Protein AF-A0A940J6Q9-F1 (afdb_monomer)

Secondary structure (DSSP, 8-state):
---PPP-S-TTSPPPPHHHHHTT-EEEEE-SS-EEEEE---GGGB-TTSSB-HHHHHHHHHHHHHHHHHTTSPTT-B--EEEEEEEE-S---SSSPEEEEEEEEEE-SSEEEEEEEEEETTEEEEEEEEEEE-B---

pLDDT: mean 91.15, std 16.82, range [28.03, 98.94]

Nearest PDB structures (foldseek):
  2qwz-assembly1_B  TM=8.690E-01  e=8.907E-08  Ruegeria sp. TM1040
  3gek-assembly3_C  TM=9.090E-01  e=3.462E-07  Lactococcus lactis subsp. lactis Il1403
  3gek-assembly2_A  TM=9.202E-01  e=9.584E-07  Lactococcus lactis subsp. lactis Il1403
  3hm0-assembly1_D  TM=8.262E-01  e=2.549E-05  Bartonella henselae
  5dio-assembly1_A-2  TM=7.703E-01  e=4.750E-05  Legionella pneumophila

Foldseek 3Di:
DDDDDDPPPPPHDDDDPVCVVQQKDFPDFAQFKTKIKHQHDQVQCDPVQFGDPVSVVVRFLVRQLRQVVNPAPPQKHWAWPDKDKDFDATHHHGFMKMKMKHWPDDDPFKTKMKMFIDGPNHTGMIMITITTTGHDD

Solvent-accessible surface area (backbone atoms only — not comparable to full-atom values): 7513 Å² total; per-residue (Å²): 137,78,81,73,77,72,78,87,45,89,87,50,77,73,65,52,74,68,40,48,75,70,51,44,40,69,76,45,78,39,69,73,38,10,34,31,32,32,67,41,49,76,88,48,35,39,99,83,70,32,48,23,68,68,56,57,47,50,50,48,49,54,18,32,43,47,6,38,52,52,63,51,63,91,74,43,48,49,55,76,74,46,76,51,77,47,81,72,42,92,47,56,55,61,63,50,36,44,28,44,9,28,42,78,46,73,56,89,51,44,29,35,25,36,32,40,32,27,44,92,89,38,70,24,33,37,35,45,36,33,20,37,44,43,75,82,120

Mean predicted aligned error: 5.19 Å

Radius of gyration: 15.31 Å; Cα contacts (8 Å, |Δi|>4): 310; chains: 1; bounding box: 36×40×38 Å

Sequence (137 aa):
MTHLPRDPHADGPTPGPFSALLGFRYVSVSETEAVVEVDPGPEHCNGGGILHGGFLASLLDTATGWAVHARVPAGAAAPHVQLSVQYVRAAVPGPTLVCRARCVGVGRRIGSTEAEVTQNGTVVARAIGSHAVLSGL

Structure (mmCIF, N/CA/C/O backbone):
data_AF-A0A940J6Q9-F1
#
_entry.id   AF-A0A940J6Q9-F1
#
loop_
_atom_site.group_PDB
_atom_site.id
_atom_site.type_symbol
_atom_site.label_atom_id
_atom_site.label_alt_id
_atom_site.label_comp_id
_atom_site.label_asym_id
_atom_site.label_entity_id
_atom_site.label_seq_id
_atom_site.pdbx_PDB_ins_code
_atom_site.Cartn_x
_atom_site.Cartn_y
_atom_site.Cartn_z
_atom_site.occupancy
_atom_site.B_iso_or_equiv
_atom_site.auth_seq_id
_atom_site.auth_comp_id
_atom_site.auth_asym_id
_atom_site.auth_atom_id
_atom_site.pdbx_PDB_model_num
ATOM 1 N N . MET A 1 1 ? -11.006 27.110 22.416 1.00 33.25 1 MET A N 1
ATOM 2 C CA . MET A 1 1 ? -11.783 26.589 21.273 1.00 33.25 1 MET A CA 1
ATOM 3 C C . MET A 1 1 ? -10.875 26.650 20.059 1.00 33.25 1 MET A C 1
ATOM 5 O O . MET A 1 1 ? -10.843 27.662 19.375 1.00 33.25 1 MET A O 1
ATOM 9 N N . THR A 1 2 ? -10.040 25.632 19.877 1.00 28.45 2 THR A N 1
ATOM 10 C CA . THR A 1 2 ? -9.090 25.581 18.761 1.00 28.45 2 THR A CA 1
ATOM 11 C C . THR A 1 2 ? -9.761 24.781 17.658 1.00 28.45 2 THR A C 1
ATOM 13 O O . THR A 1 2 ? -10.072 23.610 17.857 1.00 28.45 2 THR A O 1
ATOM 16 N N . HIS A 1 3 ? -10.070 25.436 16.542 1.00 28.03 3 HIS A N 1
ATOM 17 C CA . HIS A 1 3 ? -10.544 24.772 15.334 1.00 28.03 3 HIS A CA 1
ATOM 18 C C . HIS A 1 3 ? -9.511 23.714 14.922 1.00 28.03 3 HIS A C 1
ATOM 20 O O . HIS A 1 3 ? -8.399 24.076 14.540 1.00 28.03 3 HIS A O 1
ATOM 26 N N . LEU A 1 4 ? -9.864 22.424 14.981 1.00 38.34 4 LEU A N 1
ATOM 27 C CA . LEU A 1 4 ? -9.184 21.449 14.130 1.00 38.34 4 LEU A CA 1
ATOM 28 C C . LEU A 1 4 ? -9.425 21.876 12.672 1.00 38.34 4 LEU A C 1
ATOM 30 O O . LEU A 1 4 ? -10.545 22.299 12.350 1.00 38.34 4 LEU A O 1
ATOM 34 N N . PRO A 1 5 ? -8.406 21.821 11.799 1.00 33.22 5 PRO A N 1
ATOM 35 C CA . PRO A 1 5 ? -8.607 22.123 10.394 1.00 33.22 5 PRO A CA 1
ATOM 36 C C . PRO A 1 5 ? -9.684 21.189 9.834 1.00 33.22 5 PRO A C 1
ATOM 38 O O . PRO A 1 5 ? -9.679 19.987 10.101 1.00 33.22 5 PRO A O 1
ATOM 41 N N . ARG A 1 6 ? -10.631 21.769 9.083 1.00 42.97 6 ARG A N 1
ATOM 42 C CA . ARG A 1 6 ? -11.512 21.010 8.188 1.00 42.97 6 ARG A CA 1
ATOM 43 C C . ARG A 1 6 ? -10.635 20.062 7.378 1.00 42.97 6 ARG A C 1
ATOM 45 O O . ARG A 1 6 ? -9.582 20.487 6.907 1.00 42.97 6 ARG A O 1
ATOM 52 N N . ASP A 1 7 ? -11.093 18.825 7.231 1.00 43.56 7 ASP A N 1
ATOM 53 C CA . ASP A 1 7 ? -10.518 17.852 6.311 1.00 43.56 7 ASP A CA 1
ATOM 54 C C . ASP A 1 7 ? -10.182 18.556 4.973 1.00 43.56 7 ASP A C 1
ATOM 56 O O . ASP A 1 7 ? -11.093 19.107 4.344 1.00 43.56 7 ASP A O 1
ATOM 60 N N . PRO A 1 8 ? -8.898 18.669 4.577 1.00 43.81 8 PRO A N 1
ATOM 61 C CA . PRO A 1 8 ? -8.482 19.466 3.420 1.00 43.81 8 PRO A CA 1
ATOM 62 C C . PRO A 1 8 ? -8.924 18.864 2.072 1.00 43.81 8 PRO A C 1
ATOM 64 O O . PRO A 1 8 ? -8.620 19.423 1.020 1.00 43.81 8 PRO A O 1
ATOM 67 N N . HIS A 1 9 ? -9.642 17.741 2.085 1.00 49.94 9 HIS A N 1
ATOM 68 C CA . HIS A 1 9 ? -9.942 16.906 0.927 1.00 49.94 9 HIS A CA 1
ATOM 69 C C . HIS A 1 9 ? -11.358 17.109 0.360 1.00 49.94 9 HIS A C 1
ATOM 71 O O . HIS A 1 9 ? -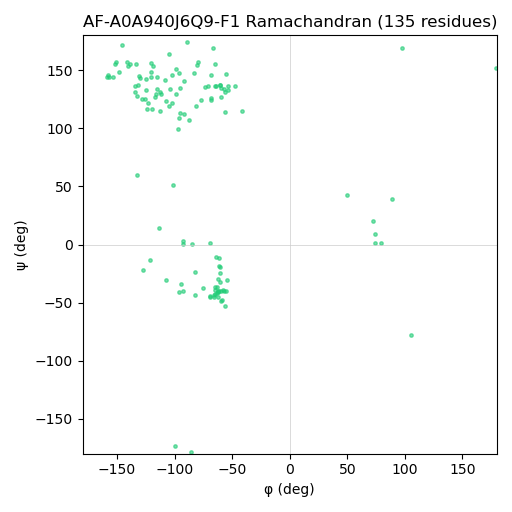12.081 16.146 0.114 1.00 49.94 9 HIS A O 1
ATOM 77 N N . ALA A 1 10 ? -11.757 18.356 0.088 1.00 40.88 10 ALA A N 1
ATOM 78 C CA . ALA A 1 10 ? -12.998 18.636 -0.653 1.00 40.88 10 ALA A CA 1
ATOM 79 C C . ALA A 1 10 ? -12.995 18.053 -2.092 1.00 40.88 10 ALA A C 1
ATOM 81 O O . ALA A 1 10 ? -14.065 17.841 -2.655 1.00 40.88 10 ALA A O 1
ATOM 82 N N . ASP A 1 11 ? -11.807 17.726 -2.627 1.00 49.78 11 ASP A N 1
ATOM 83 C CA . ASP A 1 11 ? -11.563 17.175 -3.973 1.00 49.78 11 ASP A CA 1
ATOM 84 C C . ASP A 1 11 ? -11.018 15.723 -3.963 1.00 49.78 11 ASP A C 1
ATOM 86 O O . ASP A 1 11 ? -10.526 15.226 -4.976 1.00 49.78 11 ASP A O 1
ATOM 90 N N . GLY A 1 12 ? -11.093 15.023 -2.822 1.00 54.53 12 GLY A N 1
ATOM 91 C CA . GLY A 1 12 ? -10.520 13.682 -2.632 1.00 54.53 12 GLY A CA 1
ATOM 92 C C . GLY A 1 12 ? -9.141 13.686 -1.948 1.00 54.53 12 GLY A C 1
ATOM 93 O O . GLY A 1 12 ? -8.543 14.747 -1.738 1.00 54.53 12 GLY A O 1
ATOM 94 N N . PRO A 1 13 ? -8.636 12.510 -1.526 1.00 67.56 13 PRO A N 1
ATOM 95 C CA . PRO A 1 13 ? -7.412 12.427 -0.740 1.00 67.56 13 PRO A CA 1
ATOM 96 C C . PRO A 1 13 ? -6.202 12.823 -1.598 1.00 67.56 13 PRO A C 1
ATOM 98 O O . PRO A 1 13 ? -5.972 12.266 -2.671 1.00 67.56 13 PRO A O 1
ATOM 101 N N . THR A 1 14 ? -5.407 13.783 -1.126 1.00 77.69 14 THR A N 1
ATOM 102 C CA . THR A 1 14 ? -4.146 14.180 -1.769 1.00 77.69 14 THR A CA 1
ATOM 103 C C . THR A 1 14 ? -2.969 13.393 -1.188 1.00 77.69 14 THR A C 1
ATOM 105 O O . THR A 1 14 ? -2.919 13.164 0.025 1.00 77.69 14 THR A O 1
ATOM 108 N N . PRO A 1 15 ? -1.996 12.971 -2.018 1.00 82.50 15 PRO A N 1
ATOM 109 C CA . PRO A 1 15 ? -0.795 12.304 -1.534 1.00 82.50 15 PRO A CA 1
ATOM 110 C C . PRO A 1 15 ? -0.032 13.143 -0.507 1.00 82.50 15 PRO A C 1
ATOM 112 O O . PRO A 1 15 ? 0.265 14.315 -0.738 1.00 82.50 15 PRO A O 1
ATOM 115 N N . GLY A 1 16 ? 0.326 12.522 0.620 1.00 89.25 16 GLY A N 1
ATOM 116 C CA . GLY A 1 16 ? 1.284 13.107 1.555 1.00 89.25 16 GLY A CA 1
ATOM 117 C C . GLY A 1 16 ? 2.689 13.183 0.936 1.00 89.25 16 GLY A C 1
ATOM 118 O O . GLY A 1 16 ? 2.934 12.558 -0.099 1.00 89.25 16 GLY A O 1
ATOM 119 N N . PRO A 1 17 ? 3.647 13.886 1.566 1.00 94.81 17 PRO A N 1
ATOM 120 C CA . PRO A 1 17 ? 4.961 14.144 0.969 1.00 94.81 17 PRO A CA 1
ATOM 121 C C . PRO A 1 17 ? 5.721 12.889 0.521 1.00 94.81 17 PRO A C 1
ATOM 123 O O . PRO A 1 17 ? 6.319 12.885 -0.551 1.00 94.81 17 PRO A O 1
ATOM 126 N N . PHE A 1 18 ? 5.674 11.808 1.307 1.00 96.94 18 PHE A N 1
ATOM 127 C CA . PHE A 1 18 ? 6.330 10.547 0.951 1.00 96.94 18 PHE A CA 1
ATOM 128 C C . PHE A 1 18 ? 5.648 9.853 -0.239 1.00 96.94 18 PHE A C 1
ATOM 130 O O . PHE A 1 18 ? 6.320 9.443 -1.179 1.00 96.94 18 PHE A O 1
ATOM 137 N N . SER A 1 19 ? 4.315 9.793 -0.249 1.00 96.69 19 SER A N 1
ATOM 138 C CA . SER A 1 19 ? 3.540 9.257 -1.377 1.00 96.69 19 SER A CA 1
ATOM 139 C C . SER A 1 19 ? 3.774 10.057 -2.660 1.00 96.69 19 SER A C 1
ATOM 141 O O . SER A 1 19 ? 3.931 9.471 -3.725 1.00 96.69 19 SER A O 1
ATOM 143 N N . ALA A 1 20 ? 3.857 11.388 -2.557 1.00 95.62 20 ALA A N 1
ATOM 144 C CA . ALA A 1 20 ? 4.174 12.269 -3.678 1.00 95.62 20 ALA A CA 1
ATOM 145 C C . ALA A 1 20 ? 5.602 12.046 -4.203 1.00 95.62 20 ALA A C 1
ATOM 147 O O . ALA A 1 20 ? 5.793 11.960 -5.413 1.00 95.62 20 ALA A O 1
ATOM 148 N N . LEU A 1 21 ? 6.588 11.894 -3.307 1.00 97.69 21 LEU A N 1
ATOM 149 C CA . LEU A 1 21 ? 7.973 11.560 -3.664 1.00 97.69 21 LEU A CA 1
ATOM 150 C C . LEU A 1 21 ? 8.062 10.247 -4.455 1.00 97.69 21 LEU A C 1
ATOM 152 O O . LEU A 1 21 ? 8.843 10.157 -5.394 1.00 97.69 21 LEU A O 1
ATOM 156 N N . LEU A 1 22 ? 7.260 9.250 -4.078 1.00 98.06 22 LEU A N 1
ATOM 157 C CA . LEU A 1 22 ? 7.200 7.945 -4.743 1.00 98.06 22 LEU A CA 1
ATOM 158 C C . LEU A 1 22 ? 6.255 7.906 -5.958 1.00 98.06 22 LEU A C 1
ATOM 160 O O . LEU A 1 22 ? 6.091 6.852 -6.569 1.00 98.06 22 LEU A O 1
ATOM 164 N N . GLY A 1 23 ? 5.601 9.020 -6.301 1.00 97.19 23 GLY A N 1
ATOM 165 C CA . GLY A 1 23 ? 4.694 9.108 -7.449 1.00 97.19 23 GLY A CA 1
ATOM 166 C C . GLY A 1 23 ? 3.351 8.388 -7.277 1.00 97.19 23 GLY A C 1
ATOM 167 O O . GLY A 1 23 ? 2.698 8.068 -8.271 1.00 97.19 23 GLY A O 1
ATOM 168 N N . PHE A 1 24 ? 2.923 8.113 -6.043 1.00 98.00 24 PHE A N 1
ATOM 169 C CA . PHE A 1 24 ? 1.658 7.429 -5.775 1.00 98.00 24 PHE A CA 1
ATOM 170 C C . PHE A 1 24 ? 0.458 8.328 -6.077 1.00 98.00 24 PHE A C 1
ATOM 172 O O . PHE A 1 24 ? 0.402 9.490 -5.672 1.00 98.00 24 PHE A O 1
ATOM 179 N N . ARG A 1 25 ? -0.544 7.750 -6.738 1.00 95.38 25 ARG A N 1
ATOM 180 C CA . ARG A 1 25 ? -1.820 8.383 -7.072 1.00 95.38 25 ARG A CA 1
ATOM 181 C C . ARG A 1 25 ? -2.951 7.647 -6.373 1.00 95.38 25 ARG A C 1
ATOM 183 O O . ARG A 1 25 ? -3.076 6.431 -6.505 1.00 95.38 25 ARG A O 1
ATOM 190 N N . TYR A 1 26 ? -3.783 8.372 -5.635 1.00 94.88 26 TYR A N 1
ATOM 191 C CA . TYR A 1 26 ? -4.949 7.797 -4.968 1.00 94.88 26 TYR A CA 1
ATOM 192 C C . TYR A 1 26 ? -6.121 7.812 -5.945 1.00 94.88 26 TYR A C 1
ATOM 194 O O . TYR A 1 26 ? -6.643 8.873 -6.271 1.00 94.88 26 TYR A O 1
ATOM 202 N N . VAL A 1 27 ? -6.494 6.639 -6.454 1.00 94.88 27 VAL A N 1
ATOM 203 C CA . VAL A 1 27 ? -7.525 6.511 -7.494 1.00 94.88 27 VAL A CA 1
ATOM 204 C C . VAL A 1 27 ? -8.919 6.539 -6.883 1.00 94.88 27 VAL A C 1
ATOM 206 O O . VAL A 1 27 ? -9.810 7.216 -7.387 1.00 94.88 27 VAL A O 1
ATOM 209 N N . SER A 1 28 ? -9.112 5.821 -5.777 1.00 92.94 28 SER A N 1
ATOM 210 C CA . SER A 1 28 ? -10.374 5.820 -5.040 1.00 92.94 28 SER A CA 1
ATOM 211 C C . SER A 1 28 ? -10.164 5.367 -3.605 1.00 92.94 28 SER A C 1
ATOM 213 O O . SER A 1 28 ? -9.383 4.451 -3.351 1.00 92.94 28 SER A O 1
ATOM 215 N N . VAL A 1 29 ? -10.908 5.953 -2.671 1.00 92.75 29 VAL A N 1
ATOM 216 C CA . VAL A 1 29 ? -10.988 5.499 -1.280 1.00 92.75 29 VAL A CA 1
ATOM 217 C C . VAL A 1 29 ? -12.459 5.456 -0.887 1.00 92.75 29 VAL A C 1
ATOM 219 O O . VAL A 1 29 ? -13.191 6.420 -1.091 1.00 92.75 29 VAL A O 1
ATOM 222 N N . SER A 1 30 ? -12.896 4.321 -0.357 1.00 91.94 30 SER A N 1
ATOM 223 C CA . SER A 1 30 ? -14.270 4.061 0.070 1.00 91.94 30 SER A CA 1
ATOM 224 C C . SER A 1 30 ? -14.272 3.148 1.294 1.00 91.94 30 SER A C 1
ATOM 226 O O . SER A 1 30 ? -13.242 2.574 1.647 1.00 91.94 30 SER A O 1
ATOM 228 N N . GLU A 1 31 ? -15.435 2.945 1.914 1.00 90.19 31 GLU A N 1
ATOM 229 C CA . GLU A 1 31 ? -15.564 1.983 3.016 1.00 90.19 31 GLU A CA 1
ATOM 230 C C . GLU A 1 31 ? -15.226 0.538 2.605 1.00 90.19 31 GLU A C 1
ATOM 232 O O . GLU A 1 31 ? -14.877 -0.283 3.453 1.00 90.19 31 GLU A O 1
ATOM 237 N N . THR A 1 32 ? -15.341 0.197 1.319 1.00 91.69 32 THR A N 1
ATOM 238 C CA . THR A 1 32 ? -15.123 -1.172 0.831 1.00 91.69 32 THR A CA 1
ATOM 239 C C . THR A 1 32 ? -13.704 -1.415 0.334 1.00 91.69 32 THR A C 1
ATOM 241 O O . THR A 1 32 ? -13.197 -2.527 0.469 1.00 91.69 32 THR A O 1
ATOM 244 N N . GLU A 1 33 ? -13.069 -0.399 -0.250 1.00 96.19 33 GLU A N 1
ATOM 245 C CA . GLU A 1 33 ? -11.770 -0.533 -0.910 1.00 96.19 33 GLU A CA 1
ATOM 246 C C . GLU A 1 33 ? -11.032 0.812 -1.005 1.00 96.19 33 GLU A C 1
ATOM 248 O O . GLU A 1 33 ? -11.648 1.863 -1.213 1.00 96.19 33 GLU A O 1
ATOM 253 N N . ALA A 1 34 ? -9.703 0.751 -0.909 1.00 97.25 34 ALA A N 1
ATOM 254 C CA . ALA A 1 34 ? -8.779 1.804 -1.306 1.00 97.25 34 ALA A CA 1
ATOM 255 C C . ALA A 1 34 ? -7.900 1.329 -2.472 1.00 97.25 34 ALA A C 1
ATOM 257 O O . ALA A 1 34 ? -7.348 0.225 -2.439 1.00 97.25 34 ALA A O 1
ATOM 258 N N . VAL A 1 35 ? -7.752 2.179 -3.488 1.00 98.06 35 VAL A N 1
ATOM 259 C CA . VAL A 1 35 ? -6.986 1.907 -4.707 1.00 98.06 35 VAL A CA 1
ATOM 260 C C . VAL A 1 35 ? -5.910 2.971 -4.877 1.00 98.06 35 VAL A C 1
ATOM 262 O O . VAL A 1 35 ? -6.207 4.165 -4.963 1.00 98.06 35 VAL A O 1
ATOM 265 N N . VAL A 1 36 ? -4.657 2.524 -4.939 1.00 98.25 36 VAL A N 1
ATOM 266 C CA . VAL A 1 36 ? -3.481 3.372 -5.153 1.00 98.25 36 VAL A CA 1
ATOM 267 C C . VAL A 1 36 ? -2.712 2.857 -6.361 1.00 98.25 36 VAL A C 1
ATOM 269 O O . VAL A 1 36 ? -2.44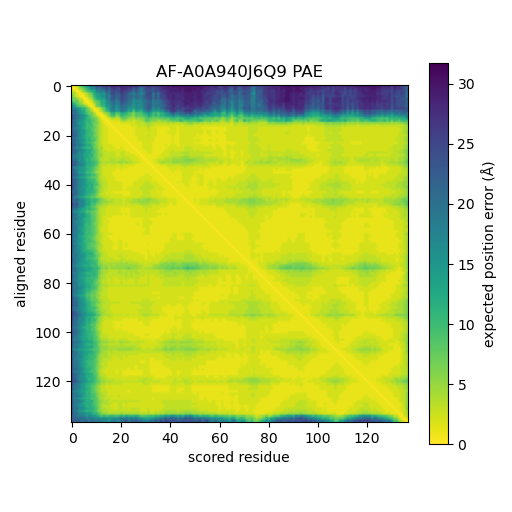6 1.660 -6.472 1.00 98.25 36 VAL A O 1
ATOM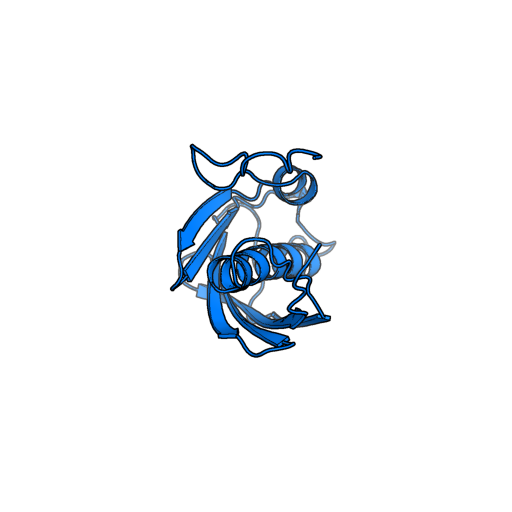 272 N N . GLU A 1 37 ? -2.339 3.764 -7.256 1.00 98.25 37 GLU A N 1
ATOM 273 C CA . GLU A 1 37 ? -1.588 3.458 -8.470 1.00 98.25 37 GLU A CA 1
ATOM 274 C C . GLU A 1 37 ? -0.255 4.192 -8.523 1.00 98.25 37 GLU A C 1
ATOM 276 O O . GLU A 1 37 ? -0.083 5.250 -7.918 1.00 98.25 37 GLU A O 1
ATOM 281 N N . VAL A 1 38 ? 0.682 3.642 -9.290 1.00 98.50 38 VAL A N 1
ATOM 282 C CA . VAL A 1 38 ? 1.949 4.297 -9.615 1.00 98.50 38 VAL A CA 1
ATOM 283 C C . VAL A 1 38 ? 2.483 3.783 -10.945 1.00 98.50 38 VAL A C 1
ATOM 285 O O . VAL A 1 38 ? 2.3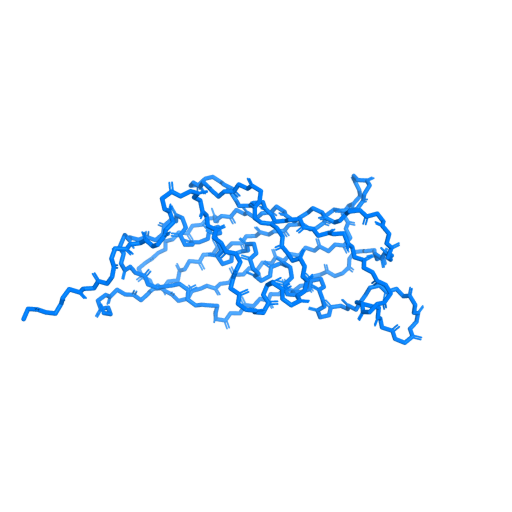60 2.594 -11.242 1.00 98.50 38 VAL A O 1
ATOM 288 N N . ASP A 1 39 ? 3.105 4.667 -11.724 1.00 98.50 39 ASP A N 1
ATOM 289 C CA . ASP A 1 39 ? 3.898 4.292 -12.898 1.00 98.50 39 ASP A CA 1
ATOM 290 C C . ASP A 1 39 ? 5.369 4.238 -12.471 1.00 98.50 39 ASP A C 1
ATOM 292 O O . ASP A 1 39 ? 6.001 5.282 -12.298 1.00 98.50 39 ASP A O 1
ATOM 296 N N . PRO A 1 40 ? 5.925 3.047 -12.198 1.00 98.38 40 PRO A N 1
ATOM 297 C CA . PRO A 1 40 ? 7.229 2.960 -11.564 1.00 98.38 40 PRO A CA 1
ATOM 298 C C . PRO A 1 40 ? 8.366 3.231 -12.560 1.00 98.38 40 PRO A C 1
ATOM 300 O O . PRO A 1 40 ? 8.490 2.532 -13.564 1.00 98.38 40 PRO A O 1
ATOM 303 N N . GLY A 1 41 ? 9.238 4.199 -12.267 1.00 98.38 41 GLY A N 1
ATOM 304 C CA . GLY A 1 41 ? 10.481 4.441 -13.010 1.00 98.38 41 GLY A CA 1
ATOM 305 C C . GLY A 1 41 ? 11.720 3.673 -12.503 1.00 98.38 41 GLY A C 1
ATOM 306 O O . GLY A 1 41 ? 11.661 2.988 -11.474 1.00 98.38 41 GLY A O 1
ATOM 307 N N . PRO A 1 42 ? 12.861 3.766 -13.221 1.00 98.19 42 PRO A N 1
ATOM 308 C CA . PRO A 1 42 ? 14.143 3.167 -12.827 1.00 98.19 42 PRO A CA 1
ATOM 309 C C . PRO A 1 42 ? 14.632 3.569 -11.428 1.00 98.19 42 PRO A C 1
ATOM 311 O O . PRO A 1 42 ? 15.275 2.772 -10.751 1.00 98.19 42 PRO A O 1
ATOM 314 N N . GLU A 1 43 ? 14.296 4.772 -10.969 1.00 98.38 43 GLU A N 1
ATOM 315 C CA . GLU A 1 43 ? 14.594 5.295 -9.634 1.00 98.38 43 GLU A CA 1
ATOM 316 C C . GLU A 1 43 ? 13.973 4.467 -8.495 1.00 98.38 43 GLU A C 1
ATOM 318 O O . GLU A 1 43 ? 14.456 4.513 -7.366 1.00 98.38 43 GLU A O 1
ATOM 323 N N . HIS A 1 44 ? 12.949 3.661 -8.791 1.00 98.69 44 HIS A N 1
ATOM 324 C CA . HIS A 1 44 ? 12.299 2.764 -7.832 1.00 98.69 44 HIS A CA 1
ATOM 325 C C . HIS A 1 44 ? 12.892 1.344 -7.823 1.00 98.69 44 HIS A C 1
ATOM 327 O O . HIS A 1 44 ? 12.406 0.466 -7.100 1.00 98.69 44 HIS A O 1
ATOM 333 N N . CYS A 1 45 ? 13.912 1.077 -8.642 1.00 98.62 45 CYS A N 1
ATOM 334 C CA . CYS A 1 45 ? 14.529 -0.241 -8.746 1.00 98.62 45 CYS A CA 1
ATOM 335 C C . CYS A 1 45 ? 15.531 -0.521 -7.616 1.00 98.62 45 CYS A C 1
ATOM 337 O O . CYS A 1 45 ? 16.138 0.376 -7.038 1.00 98.62 45 CYS A O 1
ATOM 339 N N . ASN A 1 46 ? 15.733 -1.804 -7.316 1.00 98.25 46 ASN A N 1
ATOM 340 C CA . ASN A 1 46 ? 16.870 -2.278 -6.533 1.00 98.25 46 ASN A CA 1
ATOM 341 C C . ASN A 1 46 ? 18.101 -2.515 -7.432 1.00 98.25 46 ASN A C 1
ATOM 343 O O . ASN A 1 46 ? 18.049 -2.351 -8.651 1.00 98.25 46 ASN A O 1
ATOM 347 N N . GLY A 1 47 ? 19.209 -2.974 -6.837 1.00 97.50 47 GLY A N 1
ATOM 348 C CA . GLY A 1 47 ? 20.449 -3.271 -7.570 1.00 97.50 47 GLY A CA 1
ATOM 349 C C . GLY A 1 47 ? 20.340 -4.372 -8.638 1.00 97.50 47 GLY A C 1
ATOM 350 O O . GLY A 1 47 ? 21.258 -4.527 -9.435 1.00 97.50 47 GLY A O 1
ATOM 351 N N . GLY A 1 48 ? 19.237 -5.124 -8.675 1.00 97.44 48 GLY A N 1
ATOM 352 C CA . GLY A 1 48 ? 18.942 -6.128 -9.699 1.00 97.44 48 GLY A CA 1
ATOM 353 C C . GLY A 1 48 ? 18.114 -5.606 -10.878 1.00 97.44 48 GLY A C 1
ATOM 354 O O . GLY A 1 48 ? 17.737 -6.402 -11.733 1.00 97.44 48 GLY A O 1
ATOM 355 N N . GLY A 1 49 ? 17.787 -4.309 -10.925 1.00 97.06 49 GLY A N 1
ATOM 356 C CA . GLY A 1 49 ? 17.011 -3.708 -12.020 1.00 97.06 49 GLY A CA 1
ATOM 357 C C . GLY A 1 49 ? 15.514 -4.050 -12.016 1.00 97.06 49 GLY A C 1
ATOM 358 O O . GLY A 1 49 ? 14.809 -3.736 -12.971 1.00 97.06 49 GLY A O 1
ATOM 359 N N . ILE A 1 50 ? 15.023 -4.680 -10.946 1.00 98.56 50 ILE A N 1
ATOM 360 C CA . ILE A 1 50 ? 13.593 -4.874 -10.668 1.00 98.56 50 ILE A CA 1
ATOM 361 C C . ILE A 1 50 ? 13.160 -3.916 -9.560 1.00 98.56 50 ILE A C 1
ATOM 363 O O . ILE A 1 50 ? 14.001 -3.400 -8.824 1.00 98.56 50 ILE A O 1
ATOM 367 N N . LEU A 1 51 ? 11.858 -3.696 -9.392 1.00 98.75 51 LEU A N 1
ATOM 368 C CA . LEU A 1 51 ? 11.360 -2.782 -8.364 1.00 98.75 51 LEU A CA 1
ATOM 369 C C . LEU A 1 51 ? 11.775 -3.225 -6.960 1.00 98.75 51 LEU A C 1
ATOM 371 O O . LEU A 1 51 ? 11.729 -4.408 -6.611 1.00 98.75 51 LEU A O 1
ATOM 375 N N . HIS A 1 52 ? 12.197 -2.256 -6.151 1.00 98.81 52 HIS A N 1
ATOM 376 C CA . HIS A 1 52 ? 12.650 -2.505 -4.794 1.00 98.81 52 HIS A CA 1
ATOM 377 C C . HIS A 1 52 ? 11.500 -3.044 -3.933 1.00 98.81 52 HIS A C 1
ATOM 379 O O . HIS A 1 52 ? 10.389 -2.516 -3.955 1.00 98.81 52 HIS A O 1
ATOM 385 N N . GLY A 1 53 ? 11.766 -4.067 -3.114 1.00 98.62 53 GLY A N 1
ATOM 386 C CA . GLY A 1 53 ? 10.738 -4.647 -2.241 1.00 98.62 53 GLY A CA 1
ATOM 387 C C . GLY A 1 53 ? 10.123 -3.604 -1.303 1.00 98.62 53 GLY A C 1
ATOM 388 O O . GLY A 1 53 ? 8.909 -3.527 -1.168 1.00 98.62 53 GLY A O 1
ATOM 389 N N . GLY A 1 54 ? 10.952 -2.709 -0.759 1.00 98.75 54 GLY A N 1
ATOM 390 C CA . GLY A 1 54 ? 10.500 -1.565 0.038 1.00 98.75 54 GLY A CA 1
ATOM 391 C C . GLY A 1 54 ? 9.581 -0.594 -0.713 1.00 98.75 54 GLY A C 1
ATOM 392 O O . GLY A 1 54 ? 8.670 -0.064 -0.099 1.00 98.75 54 GLY A O 1
ATOM 393 N N . PHE A 1 55 ? 9.744 -0.414 -2.030 1.00 98.88 55 PHE A N 1
ATOM 394 C CA . PHE A 1 55 ? 8.834 0.423 -2.822 1.00 98.88 55 PHE A CA 1
ATOM 395 C C . PHE A 1 55 ? 7.446 -0.225 -2.937 1.00 98.88 55 PHE A C 1
ATOM 397 O O . PHE A 1 55 ? 6.431 0.424 -2.687 1.00 98.88 55 PHE A O 1
ATOM 404 N N . LEU A 1 56 ? 7.397 -1.534 -3.216 1.00 98.88 56 LEU A N 1
ATOM 405 C CA . LEU A 1 56 ? 6.143 -2.298 -3.205 1.00 98.88 56 LEU A CA 1
ATOM 406 C C . LEU A 1 56 ? 5.504 -2.316 -1.807 1.00 98.88 56 LEU A C 1
ATOM 408 O O . LEU A 1 56 ? 4.289 -2.178 -1.685 1.00 98.88 56 LEU A O 1
ATOM 412 N N . ALA A 1 57 ? 6.314 -2.452 -0.753 1.00 98.88 57 ALA A N 1
ATOM 413 C CA . ALA A 1 57 ? 5.849 -2.402 0.628 1.00 98.88 57 ALA A CA 1
ATOM 414 C C . ALA A 1 57 ? 5.260 -1.030 0.983 1.00 98.88 57 ALA A C 1
ATOM 416 O O . ALA A 1 57 ? 4.205 -0.988 1.599 1.00 98.88 57 ALA A O 1
ATOM 417 N N . SER A 1 58 ? 5.870 0.077 0.548 1.00 98.81 58 SER A N 1
ATOM 418 C CA . SER A 1 58 ? 5.325 1.428 0.736 1.00 98.81 58 SER A CA 1
ATOM 419 C C . SER A 1 58 ? 3.993 1.635 0.015 1.00 98.81 58 SER A C 1
ATOM 421 O O . SER A 1 58 ? 3.101 2.295 0.550 1.00 98.81 58 SER A O 1
ATOM 423 N N . LEU A 1 59 ? 3.828 1.053 -1.176 1.00 98.81 59 LEU A N 1
ATOM 424 C CA . LEU A 1 59 ? 2.561 1.093 -1.906 1.00 98.81 59 LEU A CA 1
ATOM 425 C C . LEU A 1 59 ? 1.457 0.326 -1.152 1.00 98.81 59 LEU A C 1
ATOM 427 O O . LEU A 1 59 ? 0.353 0.843 -0.973 1.00 98.81 59 LEU A O 1
ATOM 431 N N . LEU A 1 60 ? 1.778 -0.875 -0.655 1.00 98.88 60 LEU A N 1
ATOM 432 C CA . LEU A 1 60 ? 0.889 -1.690 0.185 1.00 98.88 60 LEU A CA 1
ATOM 433 C C . LEU A 1 60 ? 0.537 -0.987 1.503 1.00 98.88 60 LEU A C 1
ATOM 435 O O . LEU A 1 60 ? -0.628 -0.968 1.903 1.00 98.88 60 LEU A O 1
ATOM 439 N N . ASP A 1 61 ? 1.528 -0.399 2.168 1.00 98.62 61 ASP A N 1
ATOM 440 C CA . ASP A 1 61 ? 1.370 0.379 3.397 1.00 98.62 61 ASP A CA 1
ATOM 441 C C . ASP A 1 61 ? 0.367 1.518 3.184 1.00 98.62 61 ASP A C 1
ATOM 443 O O . ASP A 1 61 ? -0.667 1.578 3.849 1.00 98.62 61 ASP A O 1
ATOM 447 N N . THR A 1 62 ? 0.589 2.321 2.143 1.00 98.19 62 THR A N 1
ATOM 448 C CA . THR A 1 62 ? -0.262 3.467 1.810 1.00 98.19 62 THR A CA 1
ATOM 449 C C . THR A 1 62 ? -1.706 3.039 1.540 1.00 98.19 62 THR A C 1
ATOM 451 O O . THR A 1 62 ? -2.642 3.616 2.096 1.00 98.19 62 THR A O 1
ATOM 454 N N . ALA A 1 63 ? -1.912 2.008 0.713 1.00 98.25 63 ALA A N 1
ATOM 455 C CA . ALA A 1 63 ? -3.256 1.538 0.382 1.00 98.25 63 ALA A CA 1
ATOM 456 C C . ALA A 1 63 ? -3.977 0.943 1.605 1.00 98.25 63 ALA A C 1
ATOM 458 O O . ALA A 1 63 ? -5.147 1.243 1.843 1.00 98.25 63 ALA A O 1
ATOM 459 N N . THR A 1 64 ? -3.284 0.135 2.416 1.00 98.56 64 THR A N 1
ATOM 460 C CA . THR A 1 64 ? -3.865 -0.437 3.643 1.00 98.56 64 THR A CA 1
ATOM 461 C C . THR A 1 64 ? -4.196 0.633 4.681 1.00 98.56 64 THR A C 1
ATOM 463 O O . THR A 1 64 ? -5.241 0.534 5.324 1.00 98.56 64 THR A O 1
ATOM 466 N N . GLY A 1 65 ? -3.377 1.681 4.800 1.00 97.19 65 GLY A N 1
ATOM 467 C CA . GLY A 1 65 ? -3.658 2.846 5.640 1.00 97.19 65 GLY A CA 1
ATOM 468 C C . GLY A 1 65 ? -4.964 3.542 5.246 1.00 97.19 65 GLY A C 1
ATOM 469 O O . GLY A 1 65 ? -5.832 3.759 6.090 1.00 97.19 65 GLY A O 1
ATOM 470 N N . TRP A 1 66 ? -5.170 3.803 3.952 1.00 96.88 66 TRP A N 1
ATOM 471 C CA . TRP A 1 66 ? -6.430 4.384 3.470 1.00 96.88 66 TRP A CA 1
ATOM 472 C C . TRP A 1 66 ? -7.634 3.466 3.675 1.00 96.88 66 TRP A C 1
ATOM 474 O O . TRP A 1 66 ? -8.701 3.936 4.070 1.00 96.88 66 TRP A O 1
ATOM 484 N N . ALA A 1 67 ? -7.463 2.159 3.462 1.00 97.44 67 ALA A N 1
ATOM 485 C CA . ALA A 1 67 ? -8.539 1.192 3.642 1.00 97.44 67 ALA A CA 1
ATOM 486 C C . ALA A 1 67 ? -9.040 1.141 5.096 1.00 97.44 67 ALA A C 1
ATOM 488 O O . ALA A 1 67 ? -10.246 1.065 5.325 1.00 97.44 67 ALA A O 1
ATOM 489 N N . VAL A 1 68 ? -8.141 1.194 6.090 1.00 97.38 68 VAL A N 1
ATOM 490 C CA . VAL A 1 68 ? -8.555 1.263 7.502 1.00 97.38 68 VAL A CA 1
ATOM 491 C C . VAL A 1 68 ? -9.073 2.652 7.876 1.00 97.38 68 VAL A C 1
ATOM 493 O O . VAL A 1 68 ? -10.057 2.745 8.607 1.00 97.38 68 VAL A O 1
ATOM 496 N N . HIS A 1 69 ? -8.469 3.724 7.351 1.00 94.31 69 HIS A N 1
ATOM 497 C CA . HIS A 1 69 ? -8.874 5.099 7.643 1.00 94.31 69 HIS A CA 1
ATOM 498 C C . HIS A 1 69 ? -10.330 5.354 7.237 1.00 94.31 69 HIS A C 1
ATOM 500 O O . HIS A 1 69 ? -11.086 5.955 7.992 1.00 94.31 69 HIS A O 1
ATOM 506 N N . ALA A 1 70 ? -10.759 4.811 6.094 1.00 92.56 70 ALA A N 1
ATOM 507 C CA . ALA A 1 70 ? -12.143 4.895 5.629 1.00 92.56 70 ALA A CA 1
ATOM 508 C C . ALA A 1 70 ? -13.162 4.188 6.546 1.00 92.56 70 ALA A C 1
ATOM 510 O O . ALA A 1 70 ? -14.366 4.315 6.340 1.00 92.56 70 ALA A O 1
ATOM 511 N N . ARG A 1 71 ? -12.700 3.402 7.527 1.00 94.62 71 ARG A N 1
ATOM 512 C CA . ARG A 1 71 ? -13.530 2.528 8.369 1.00 94.62 71 ARG A CA 1
ATOM 513 C C . ARG A 1 71 ? -13.441 2.831 9.861 1.00 94.62 71 ARG A C 1
ATOM 515 O O . ARG A 1 71 ? -14.259 2.313 10.622 1.00 94.62 71 ARG A O 1
ATOM 522 N N . VAL A 1 72 ? -12.467 3.625 10.303 1.00 92.88 72 VAL A N 1
ATOM 523 C CA . VAL A 1 72 ? -12.397 4.084 11.698 1.00 92.88 72 VAL A CA 1
ATOM 524 C C . VAL A 1 72 ? -13.356 5.258 11.931 1.00 92.88 72 VAL A C 1
ATOM 526 O O . VAL A 1 72 ? -13.726 5.946 10.981 1.00 92.88 72 VAL A O 1
ATOM 529 N N . PRO A 1 73 ? -13.789 5.508 13.183 1.00 89.12 73 PRO A N 1
ATOM 530 C CA . PRO A 1 73 ? -14.629 6.661 13.491 1.00 89.12 73 PRO A CA 1
ATOM 531 C C . PRO A 1 73 ? -13.993 7.979 13.038 1.00 89.12 73 PRO A C 1
ATOM 533 O O . PRO A 1 73 ? -12.777 8.144 13.118 1.00 89.12 73 PRO A O 1
ATOM 536 N N . ALA A 1 74 ? -14.820 8.943 12.631 1.00 87.81 74 ALA A N 1
ATOM 537 C CA . ALA A 1 74 ? -14.344 10.275 12.270 1.00 87.81 74 ALA A CA 1
ATOM 538 C C . ALA A 1 74 ? -13.502 10.893 13.404 1.00 87.81 74 ALA A C 1
ATOM 540 O O . ALA A 1 74 ? -13.890 10.852 14.573 1.00 87.81 74 ALA A O 1
ATOM 541 N N . GLY A 1 75 ? -12.342 11.452 13.051 1.00 86.25 75 GLY A N 1
ATOM 542 C CA . GLY A 1 75 ? -11.381 12.011 14.009 1.00 86.25 75 GLY A CA 1
ATOM 543 C C . GLY A 1 75 ? -10.503 10.977 14.727 1.00 86.25 75 GLY A C 1
ATOM 544 O O . GLY A 1 75 ? -9.681 11.359 15.556 1.00 86.25 75 GLY A O 1
ATOM 545 N N . ALA A 1 76 ? -10.647 9.681 14.432 1.00 90.62 76 ALA A N 1
ATOM 546 C CA . ALA A 1 76 ? -9.700 8.669 14.884 1.00 90.62 76 ALA A CA 1
ATOM 547 C C . ALA A 1 76 ? -8.485 8.590 13.949 1.00 90.62 76 ALA A C 1
ATOM 549 O O . ALA A 1 76 ? -8.605 8.753 12.737 1.00 90.62 76 ALA A O 1
ATOM 550 N N . ALA A 1 77 ? -7.320 8.273 14.512 1.00 92.19 77 ALA A N 1
ATOM 551 C CA . ALA A 1 77 ? -6.133 7.912 13.747 1.00 92.19 77 ALA A CA 1
ATOM 552 C C . ALA A 1 77 ? -5.969 6.389 13.683 1.00 92.19 77 ALA A C 1
ATOM 554 O O . ALA A 1 77 ? -6.369 5.667 14.603 1.00 92.19 77 ALA A O 1
ATOM 555 N N . ALA A 1 78 ? -5.346 5.923 12.600 1.00 95.69 78 ALA A N 1
ATOM 556 C CA . ALA A 1 78 ? -5.122 4.507 12.331 1.00 95.69 78 ALA A CA 1
ATOM 557 C C . ALA A 1 78 ? -3.670 4.195 11.907 1.00 95.69 78 ALA A C 1
ATOM 559 O O . ALA A 1 78 ? -3.464 3.728 10.790 1.00 95.69 78 ALA A O 1
ATOM 560 N N . PRO A 1 79 ? -2.641 4.485 12.731 1.00 96.75 79 PRO A N 1
ATOM 561 C CA . PRO A 1 79 ? -1.259 4.188 12.357 1.00 96.75 79 PRO A CA 1
ATOM 562 C C . PRO A 1 79 ? -0.998 2.677 12.305 1.00 96.75 79 PRO A C 1
ATOM 564 O O . PRO A 1 79 ? -1.513 1.920 13.138 1.00 96.75 79 PRO A O 1
ATOM 567 N N . HIS A 1 80 ? -0.142 2.240 11.379 1.00 97.69 80 HIS A N 1
ATOM 568 C CA . HIS A 1 80 ? 0.291 0.846 11.292 1.00 97.69 80 HIS A CA 1
ATOM 569 C C . HIS A 1 80 ? 0.996 0.387 12.572 1.00 97.69 80 HIS A C 1
ATOM 571 O O . HIS A 1 80 ? 1.880 1.052 13.107 1.00 97.69 80 HIS A O 1
ATOM 577 N N . VAL A 1 81 ? 0.626 -0.804 13.032 1.00 98.38 81 VAL A N 1
ATOM 578 C CA . VAL A 1 81 ? 1.332 -1.565 14.073 1.00 98.38 81 VAL A CA 1
ATOM 579 C C . VAL A 1 81 ? 2.272 -2.580 13.428 1.00 98.38 81 VAL A C 1
ATOM 581 O O . VAL A 1 81 ? 3.392 -2.781 13.888 1.00 98.38 81 VAL A O 1
ATOM 584 N N . GLN A 1 82 ? 1.815 -3.225 12.354 1.00 98.31 82 GLN A N 1
ATOM 585 C CA . GLN A 1 82 ? 2.582 -4.216 11.608 1.00 98.31 82 GLN A CA 1
ATOM 586 C C . GLN A 1 82 ? 2.048 -4.324 10.180 1.00 98.31 82 GLN A C 1
ATOM 588 O O . GLN A 1 82 ? 0.833 -4.325 9.971 1.00 98.31 82 GLN A O 1
ATOM 593 N N . LEU A 1 83 ? 2.954 -4.538 9.228 1.00 98.75 83 LEU A N 1
ATOM 594 C CA . LEU A 1 83 ? 2.649 -4.968 7.869 1.00 98.75 83 LEU A CA 1
ATOM 595 C C . LEU A 1 83 ? 3.459 -6.233 7.550 1.00 98.75 83 LEU A C 1
ATOM 597 O O . LEU A 1 83 ? 4.681 -6.244 7.692 1.00 98.75 83 LEU A O 1
ATOM 601 N N . SER A 1 84 ? 2.790 -7.310 7.139 1.00 98.75 84 SER A N 1
ATOM 602 C CA . SER A 1 84 ? 3.438 -8.528 6.640 1.00 98.75 84 SER A CA 1
ATOM 603 C C . SER A 1 84 ? 3.285 -8.580 5.128 1.00 98.75 84 SER A C 1
ATOM 605 O O . SER A 1 84 ? 2.159 -8.594 4.637 1.00 98.75 84 SER A O 1
ATOM 607 N N . VAL A 1 85 ? 4.406 -8.583 4.403 1.00 98.88 85 VAL A N 1
ATOM 608 C CA . VAL A 1 85 ? 4.435 -8.514 2.936 1.00 98.88 85 VAL A CA 1
ATOM 609 C C . VAL A 1 85 ? 4.943 -9.827 2.353 1.00 98.88 85 VAL A C 1
ATOM 611 O O . VAL A 1 85 ? 6.001 -10.323 2.739 1.00 98.88 85 VAL A O 1
ATOM 614 N N . GLN A 1 86 ? 4.213 -10.35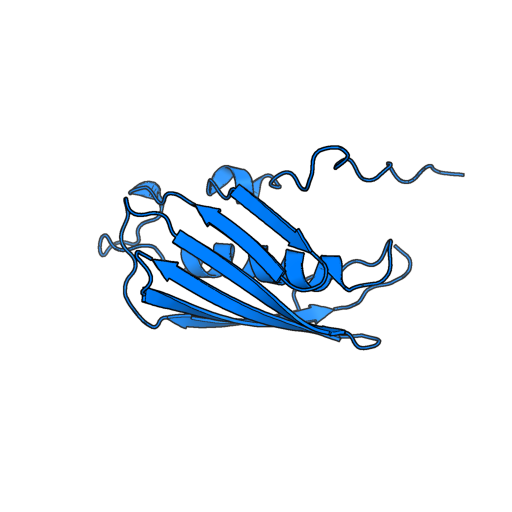5 1.374 1.00 98.88 86 GLN A N 1
ATOM 615 C CA . GLN A 1 86 ? 4.640 -11.461 0.528 1.00 98.88 86 GLN A CA 1
ATOM 616 C C . GLN A 1 86 ? 4.951 -10.938 -0.875 1.00 98.88 86 GLN A C 1
ATOM 618 O O . GLN A 1 86 ? 4.081 -10.375 -1.539 1.00 98.88 86 GLN A O 1
ATOM 623 N N . TYR A 1 87 ? 6.171 -11.176 -1.353 1.00 98.75 87 TYR A N 1
ATOM 624 C CA . TYR A 1 87 ? 6.565 -10.906 -2.736 1.00 98.75 87 TYR A CA 1
ATOM 625 C C . TYR A 1 87 ? 6.327 -12.164 -3.573 1.00 98.75 87 TYR A C 1
ATOM 627 O O . TYR A 1 87 ? 6.968 -13.190 -3.359 1.00 98.75 87 TYR A O 1
ATOM 635 N N . VAL A 1 88 ? 5.368 -12.096 -4.492 1.00 98.62 88 VAL A N 1
ATOM 636 C CA . VAL A 1 88 ? 4.899 -13.239 -5.293 1.00 98.62 88 VAL A CA 1
ATOM 637 C C . VAL A 1 88 ? 5.664 -13.328 -6.612 1.00 98.62 88 VAL A C 1
ATOM 639 O O . VAL A 1 88 ? 6.019 -14.417 -7.059 1.00 98.62 88 VAL A O 1
ATOM 642 N N . ARG A 1 89 ? 5.933 -12.178 -7.239 1.00 98.38 89 ARG A N 1
ATOM 643 C CA . ARG A 1 89 ? 6.624 -12.075 -8.527 1.00 98.38 89 ARG A CA 1
ATOM 644 C C . ARG A 1 89 ? 7.433 -10.783 -8.585 1.00 98.38 89 ARG A C 1
ATOM 646 O O . ARG A 1 89 ? 7.027 -9.772 -8.023 1.00 98.38 89 ARG A O 1
ATOM 653 N N . ALA A 1 90 ? 8.555 -10.808 -9.303 1.00 98.12 90 ALA A N 1
ATOM 654 C CA . ALA A 1 90 ? 9.301 -9.594 -9.610 1.00 98.12 90 ALA A CA 1
ATOM 655 C C . ALA A 1 90 ? 8.428 -8.609 -10.405 1.00 98.12 90 ALA A C 1
ATOM 657 O O . ALA A 1 90 ? 7.867 -8.970 -11.442 1.00 98.12 90 ALA A O 1
ATOM 658 N N . ALA A 1 91 ? 8.341 -7.375 -9.914 1.00 98.50 91 ALA A N 1
ATOM 659 C CA . ALA A 1 91 ? 7.751 -6.254 -10.631 1.00 98.50 91 ALA A CA 1
ATOM 660 C C . ALA A 1 91 ? 8.856 -5.450 -11.328 1.00 98.50 91 ALA A C 1
ATOM 662 O O . ALA A 1 91 ? 9.977 -5.362 -10.821 1.00 98.50 91 ALA A O 1
ATOM 663 N N . VAL A 1 92 ? 8.549 -4.872 -12.484 1.00 98.44 92 VAL A N 1
ATOM 664 C CA . VAL A 1 92 ? 9.520 -4.157 -13.335 1.00 98.44 92 VAL A CA 1
ATOM 665 C C . VAL A 1 92 ? 9.129 -2.687 -13.511 1.00 98.44 92 VAL A C 1
ATOM 667 O O . VAL A 1 92 ? 7.943 -2.376 -13.402 1.00 98.44 92 VAL A O 1
ATOM 670 N N . PRO A 1 93 ? 10.074 -1.767 -13.775 1.00 98.31 93 PRO A N 1
ATOM 671 C CA . PRO A 1 93 ? 9.727 -0.391 -14.127 1.00 98.31 93 PRO A CA 1
ATOM 672 C C . PRO A 1 93 ? 8.975 -0.326 -15.469 1.00 98.31 93 PRO A C 1
ATOM 674 O O . PRO A 1 93 ? 9.125 -1.208 -16.318 1.00 98.31 93 PRO A O 1
ATOM 677 N N . GLY A 1 94 ? 8.185 0.729 -15.671 1.00 97.75 94 GLY A N 1
ATOM 678 C CA . GLY A 1 94 ? 7.398 0.991 -16.878 1.00 97.75 94 GLY A CA 1
ATOM 679 C C . GLY A 1 94 ? 5.899 0.739 -16.684 1.00 97.75 94 GLY A C 1
ATOM 680 O O . GLY A 1 94 ? 5.155 1.707 -16.546 1.00 97.75 94 GLY A O 1
ATOM 681 N N . PRO A 1 95 ? 5.417 -0.521 -16.683 1.00 98.00 95 PRO A N 1
ATOM 682 C CA . PRO A 1 95 ? 3.991 -0.806 -16.542 1.00 98.00 95 PRO A CA 1
ATOM 683 C C . PRO A 1 95 ? 3.439 -0.393 -15.174 1.00 98.00 95 PRO A C 1
ATOM 685 O O . PRO A 1 95 ? 4.039 -0.711 -14.143 1.00 98.00 95 PRO A O 1
ATOM 688 N N . THR A 1 96 ? 2.260 0.231 -15.171 1.00 98.69 96 THR A N 1
ATOM 689 C CA . THR A 1 96 ? 1.550 0.676 -13.966 1.00 98.69 96 THR A CA 1
ATOM 690 C C . THR A 1 96 ? 1.361 -0.458 -12.960 1.00 98.69 96 THR A C 1
ATOM 692 O O . THR A 1 96 ? 0.973 -1.581 -13.308 1.00 98.69 96 THR A O 1
ATOM 695 N N . LEU A 1 97 ? 1.609 -0.142 -11.692 1.00 98.88 97 LEU A N 1
ATOM 696 C CA . LEU A 1 97 ? 1.216 -0.960 -10.555 1.00 98.88 97 LEU A CA 1
ATOM 697 C C . LEU A 1 97 ? -0.111 -0.461 -10.004 1.00 98.88 97 LEU A C 1
ATOM 699 O O . LEU A 1 97 ? -0.274 0.734 -9.771 1.00 98.88 97 LEU A O 1
ATOM 703 N N . VAL A 1 98 ? -1.021 -1.393 -9.729 1.00 98.88 98 VAL A N 1
ATOM 704 C CA . VAL A 1 98 ? -2.302 -1.103 -9.078 1.00 98.88 98 VAL A CA 1
ATOM 705 C C . VAL A 1 98 ? -2.377 -1.875 -7.773 1.00 98.88 98 VAL A C 1
ATOM 707 O O . VAL A 1 98 ? -2.385 -3.109 -7.784 1.00 98.88 98 VAL A O 1
ATOM 710 N N . CYS A 1 99 ? -2.437 -1.151 -6.659 1.00 98.88 99 CYS A N 1
ATOM 711 C CA . CYS A 1 99 ? -2.615 -1.707 -5.329 1.00 98.88 99 CYS A CA 1
ATOM 712 C C . CYS A 1 99 ? -4.054 -1.523 -4.863 1.00 98.88 99 CYS A C 1
ATOM 714 O O . CYS A 1 99 ? -4.540 -0.398 -4.769 1.00 98.88 99 CYS A O 1
ATOM 716 N N . ARG A 1 100 ? -4.713 -2.634 -4.543 1.00 98.88 100 ARG A N 1
ATOM 717 C CA . ARG A 1 100 ? -6.062 -2.664 -3.976 1.00 98.88 100 ARG A CA 1
ATOM 718 C C . ARG A 1 100 ? -5.987 -3.155 -2.548 1.00 98.88 100 ARG A C 1
ATOM 720 O O . ARG A 1 100 ? -5.371 -4.188 -2.295 1.00 98.88 100 ARG A O 1
ATOM 727 N N . ALA A 1 101 ? -6.595 -2.417 -1.632 1.00 98.81 101 ALA A N 1
ATOM 728 C CA . ALA A 1 101 ? -6.611 -2.736 -0.216 1.00 98.81 101 ALA A CA 1
ATOM 729 C C . ALA A 1 101 ? -8.029 -2.683 0.340 1.00 98.81 101 ALA A C 1
ATOM 731 O O . ALA A 1 101 ? -8.809 -1.797 -0.002 1.00 98.81 101 ALA A O 1
ATOM 732 N N . ARG A 1 102 ? -8.341 -3.592 1.262 1.00 98.50 102 ARG A N 1
ATOM 733 C CA . ARG A 1 102 ? -9.615 -3.613 1.984 1.00 98.50 102 ARG A CA 1
ATOM 734 C C . ARG A 1 102 ? -9.391 -3.747 3.480 1.00 98.50 102 ARG A C 1
ATOM 736 O O . ARG A 1 102 ? -8.482 -4.444 3.935 1.00 98.50 102 ARG A O 1
ATOM 743 N N . CYS A 1 103 ? -10.246 -3.097 4.260 1.00 98.25 103 CYS A N 1
ATOM 744 C CA . CYS A 1 103 ? -10.314 -3.330 5.694 1.00 98.25 103 CYS A CA 1
ATOM 745 C C . CYS A 1 103 ? -11.149 -4.582 5.958 1.00 98.25 103 CYS A C 1
ATOM 747 O O . CYS A 1 103 ? -12.326 -4.639 5.608 1.00 98.25 103 CYS A O 1
ATOM 749 N N . VAL A 1 104 ? -10.538 -5.587 6.585 1.00 97.88 104 VAL A N 1
ATOM 750 C CA . VAL A 1 104 ? -11.228 -6.838 6.925 1.00 97.88 104 VAL A CA 1
ATOM 751 C C . VAL A 1 104 ? -12.034 -6.708 8.219 1.00 97.88 104 VAL A C 1
ATOM 753 O O . VAL A 1 104 ? -13.006 -7.432 8.412 1.00 97.88 104 VAL A O 1
ATOM 756 N N . GLY A 1 105 ? -11.677 -5.764 9.096 1.00 96.69 105 GLY A N 1
ATOM 757 C CA . GLY A 1 105 ? -12.423 -5.480 10.318 1.00 96.69 105 GLY A CA 1
ATOM 758 C C . GLY A 1 105 ? -11.793 -4.375 11.162 1.00 96.69 105 GLY A C 1
ATOM 759 O O . GLY A 1 105 ? -10.578 -4.192 11.149 1.00 96.69 105 GLY A O 1
ATOM 760 N N . VAL A 1 106 ? -12.627 -3.662 11.922 1.00 97.25 106 VAL A N 1
ATOM 761 C CA . VAL A 1 106 ? -12.204 -2.632 12.882 1.00 97.25 106 VAL A CA 1
ATOM 762 C C . VAL A 1 106 ? -12.765 -2.982 14.254 1.00 97.25 106 VAL A C 1
ATOM 764 O O . VAL A 1 106 ? -13.978 -3.041 14.445 1.00 97.25 106 VAL A O 1
ATOM 767 N N . GLY A 1 107 ? -11.876 -3.243 15.208 1.00 95.56 107 GLY A N 1
ATOM 768 C CA . GLY A 1 107 ? -12.214 -3.401 16.617 1.00 95.56 107 GLY A CA 1
ATOM 769 C C . GLY A 1 107 ? -11.923 -2.136 17.422 1.00 95.56 107 GLY A C 1
ATOM 770 O O . GLY A 1 107 ? -11.498 -1.113 16.897 1.00 95.56 107 GLY A O 1
ATOM 771 N N . ARG A 1 108 ? -12.078 -2.223 18.750 1.00 94.56 108 ARG A N 1
ATOM 772 C CA . ARG A 1 108 ? -11.862 -1.078 19.657 1.00 94.56 108 ARG A CA 1
ATOM 773 C C . ARG A 1 108 ? -10.429 -0.528 19.651 1.00 94.56 108 ARG A C 1
ATOM 775 O O . ARG A 1 108 ? -10.230 0.632 19.977 1.00 94.56 108 ARG A O 1
ATOM 782 N N . ARG A 1 109 ? -9.432 -1.379 19.392 1.00 95.88 109 ARG A N 1
ATOM 783 C CA . ARG A 1 109 ? -8.002 -1.021 19.487 1.00 95.88 109 ARG A CA 1
ATOM 784 C C . ARG A 1 109 ? -7.198 -1.349 18.241 1.00 95.88 109 ARG A C 1
ATOM 786 O O . ARG A 1 109 ? -6.125 -0.787 18.084 1.00 95.88 109 ARG A O 1
ATOM 793 N N . ILE A 1 110 ? -7.676 -2.276 17.415 1.00 97.88 110 ILE A N 1
ATOM 794 C CA . ILE A 1 110 ? -6.958 -2.766 16.242 1.00 97.88 110 ILE A CA 1
ATOM 795 C C . ILE A 1 110 ? -7.916 -2.812 15.057 1.00 97.88 110 ILE A C 1
ATOM 797 O O . ILE A 1 110 ? -9.019 -3.349 15.178 1.00 97.88 110 ILE A O 1
ATOM 801 N N . GLY A 1 111 ? -7.479 -2.260 13.931 1.00 98.00 111 GLY A N 1
ATOM 802 C CA . GLY A 1 111 ? -8.035 -2.510 12.609 1.00 98.00 111 GLY A CA 1
ATOM 803 C C . GLY A 1 111 ? -7.143 -3.478 11.840 1.00 98.00 111 GLY A C 1
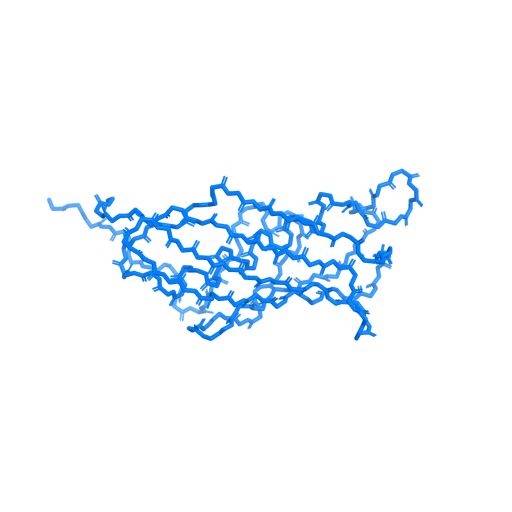ATOM 804 O O . GLY A 1 111 ? -5.923 -3.468 11.997 1.00 98.00 111 GLY A O 1
ATOM 805 N N . SER A 1 112 ? -7.745 -4.317 11.010 1.00 98.50 112 SER A N 1
ATOM 806 C CA . SER A 1 112 ? -7.043 -5.279 10.166 1.00 98.50 112 SER A CA 1
ATOM 807 C C . SER A 1 112 ? -7.362 -5.017 8.702 1.00 98.50 112 SER A C 1
ATOM 809 O O . SER A 1 112 ? -8.484 -4.653 8.344 1.00 98.50 112 SER A O 1
ATOM 811 N N . THR A 1 113 ? -6.370 -5.220 7.846 1.00 98.81 113 THR A N 1
ATOM 812 C CA . THR A 1 113 ? -6.451 -4.952 6.405 1.00 98.81 113 THR A CA 1
ATOM 813 C C . THR A 1 113 ? -5.722 -6.022 5.620 1.00 98.81 113 THR A C 1
ATOM 815 O O . THR A 1 113 ? -4.802 -6.656 6.135 1.00 98.81 113 THR A O 1
ATOM 818 N N . GLU A 1 114 ? -6.096 -6.170 4.361 1.00 98.81 114 GLU A N 1
ATOM 819 C CA . GLU A 1 114 ? -5.332 -6.923 3.376 1.00 98.81 114 GLU A CA 1
ATOM 820 C C . GLU A 1 114 ? -5.226 -6.122 2.082 1.00 98.81 114 GLU A C 1
ATOM 822 O O . GLU A 1 114 ? -6.065 -5.258 1.812 1.00 98.81 114 GLU A O 1
ATOM 827 N N . ALA A 1 115 ? -4.190 -6.399 1.297 1.00 98.88 115 ALA A N 1
ATOM 828 C CA . ALA A 1 115 ? -3.971 -5.738 0.024 1.00 98.88 115 ALA A CA 1
ATOM 829 C C . ALA A 1 115 ? -3.211 -6.613 -0.969 1.00 98.88 115 ALA A C 1
ATOM 831 O O . ALA A 1 115 ? -2.422 -7.479 -0.584 1.00 98.88 115 ALA A O 1
ATOM 832 N N . GLU A 1 116 ? -3.400 -6.327 -2.253 1.00 98.88 116 GLU A N 1
ATOM 833 C CA . GLU A 1 116 ? -2.645 -6.920 -3.351 1.00 98.88 116 GLU A CA 1
ATOM 834 C C . GLU A 1 116 ? -2.158 -5.833 -4.311 1.00 98.88 116 GLU A C 1
ATOM 836 O O . GLU A 1 116 ? -2.915 -4.936 -4.683 1.00 98.88 116 GLU A O 1
ATOM 841 N N . VAL A 1 117 ? -0.906 -5.950 -4.757 1.00 98.94 117 VAL A N 1
ATOM 842 C CA . VAL A 1 117 ? -0.356 -5.185 -5.878 1.00 98.94 117 VAL A CA 1
ATOM 843 C C . VAL A 1 117 ? -0.392 -6.054 -7.122 1.00 98.94 117 VAL A C 1
ATOM 845 O O . VAL A 1 117 ? 0.122 -7.177 -7.126 1.00 98.94 117 VAL A O 1
ATOM 848 N N . THR A 1 118 ? -0.938 -5.503 -8.198 1.00 98.94 118 THR A N 1
ATOM 849 C CA . THR A 1 118 ? -0.969 -6.128 -9.519 1.00 98.94 118 THR A CA 1
ATOM 850 C C . THR A 1 118 ? -0.156 -5.324 -10.528 1.00 98.94 118 THR A C 1
ATOM 852 O O . THR A 1 118 ? -0.147 -4.097 -10.486 1.00 98.94 118 THR A O 1
ATOM 855 N N . GLN A 1 119 ? 0.508 -6.022 -11.449 1.00 98.62 119 GLN A N 1
ATOM 856 C CA . GLN A 1 119 ? 1.139 -5.457 -12.641 1.00 98.62 119 GLN A CA 1
ATOM 857 C C . GLN A 1 119 ? 0.651 -6.248 -13.855 1.00 98.62 119 GLN A C 1
ATOM 859 O O . GLN A 1 119 ? 0.761 -7.475 -13.864 1.00 98.62 119 GLN A O 1
ATOM 864 N N . ASN A 1 120 ? 0.084 -5.577 -14.864 1.00 97.44 120 ASN A N 1
ATOM 865 C CA . ASN A 1 120 ? -0.492 -6.229 -16.053 1.00 97.44 120 ASN A CA 1
ATOM 866 C C . ASN A 1 120 ? -1.456 -7.386 -15.702 1.00 97.44 120 ASN A C 1
ATOM 868 O O . ASN A 1 120 ? -1.381 -8.475 -16.268 1.00 97.44 120 ASN A O 1
ATOM 872 N N . GLY A 1 121 ? -2.312 -7.180 -14.695 1.00 96.94 121 GLY A N 1
ATOM 873 C CA . GLY A 1 121 ? -3.281 -8.179 -14.226 1.00 96.94 121 GLY A CA 1
ATOM 874 C C . GLY A 1 121 ? -2.695 -9.344 -13.417 1.00 96.94 121 GLY A C 1
ATOM 875 O O . GLY A 1 121 ? -3.443 -10.214 -12.985 1.00 96.94 121 GLY A O 1
ATOM 876 N N . THR A 1 122 ? -1.382 -9.373 -13.174 1.00 98.38 122 THR A N 1
ATOM 877 C CA . THR A 1 122 ? -0.724 -10.412 -12.366 1.00 98.38 122 THR A CA 1
ATOM 878 C C . THR A 1 122 ? -0.383 -9.877 -10.982 1.00 98.38 122 THR A C 1
ATOM 880 O O . THR A 1 122 ? 0.197 -8.800 -10.869 1.00 98.38 122 THR A O 1
ATOM 883 N N . VAL A 1 123 ? -0.683 -10.635 -9.925 1.00 98.81 123 VAL A N 1
ATOM 884 C CA . VAL A 1 123 ? -0.279 -10.274 -8.558 1.00 98.81 123 VAL A CA 1
ATOM 885 C C . VAL A 1 123 ? 1.239 -10.378 -8.408 1.00 98.81 123 VAL A C 1
ATOM 887 O O . VAL A 1 123 ? 1.826 -11.434 -8.651 1.00 98.81 123 VAL A O 1
ATOM 890 N N . VAL A 1 124 ? 1.869 -9.285 -7.978 1.00 98.88 124 VAL A N 1
ATOM 891 C CA . VAL A 1 124 ? 3.321 -9.201 -7.743 1.00 98.88 124 VAL A CA 1
ATOM 892 C C . VAL A 1 124 ? 3.669 -9.166 -6.258 1.00 98.88 124 VAL A C 1
ATOM 894 O O . VAL A 1 124 ? 4.697 -9.711 -5.858 1.00 98.88 124 VAL A O 1
ATOM 897 N N . ALA A 1 125 ? 2.796 -8.606 -5.421 1.00 98.88 125 ALA A N 1
ATOM 898 C CA . ALA A 1 125 ? 2.957 -8.597 -3.972 1.00 98.88 125 ALA A CA 1
ATOM 899 C C . ALA A 1 125 ? 1.601 -8.563 -3.263 1.00 98.88 125 ALA A C 1
ATOM 901 O O . ALA A 1 125 ? 0.602 -8.132 -3.836 1.00 98.88 125 ALA A O 1
ATOM 902 N N . ARG A 1 126 ? 1.570 -9.012 -2.010 1.00 98.88 126 ARG A N 1
ATOM 903 C CA . ARG A 1 126 ? 0.389 -8.987 -1.139 1.00 98.88 126 ARG A CA 1
ATOM 904 C C . ARG A 1 126 ? 0.785 -8.579 0.266 1.00 98.88 126 ARG A C 1
AT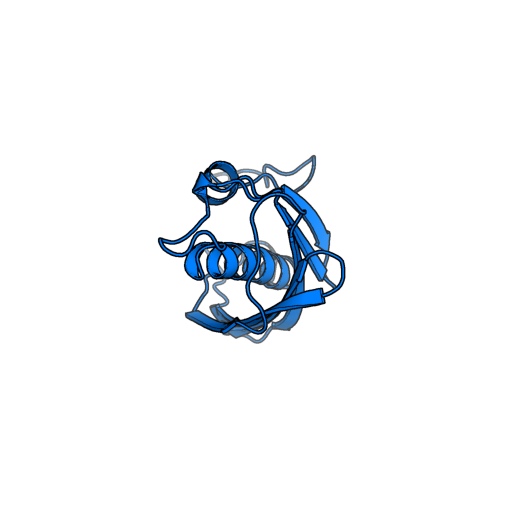OM 906 O O . ARG A 1 126 ? 1.928 -8.816 0.661 1.00 98.88 126 ARG A O 1
ATOM 913 N N . ALA A 1 127 ? -0.149 -8.031 1.031 1.00 98.88 127 ALA A N 1
ATOM 914 C CA . ALA A 1 127 ? 0.072 -7.764 2.441 1.00 98.88 127 ALA A CA 1
ATOM 915 C C . ALA A 1 127 ? -1.141 -8.048 3.316 1.00 98.88 127 ALA A C 1
ATOM 917 O O . ALA A 1 127 ? -2.284 -7.923 2.882 1.00 98.88 127 ALA A O 1
ATOM 918 N N . ILE A 1 128 ? -0.855 -8.348 4.582 1.00 98.81 128 ILE A N 1
ATOM 919 C CA . ILE A 1 128 ? -1.803 -8.242 5.690 1.00 98.81 128 ILE A CA 1
ATOM 920 C C . ILE A 1 128 ? -1.259 -7.180 6.646 1.00 98.81 128 ILE A C 1
ATOM 922 O O . ILE A 1 128 ? -0.088 -7.223 7.031 1.00 98.81 128 ILE A O 1
ATOM 926 N N . GLY A 1 129 ? -2.106 -6.221 7.010 1.00 98.44 129 GLY A N 1
ATOM 927 C CA . GLY A 1 129 ? -1.764 -5.098 7.879 1.00 98.44 129 GLY A CA 1
ATOM 928 C C . GLY A 1 129 ? -2.615 -5.062 9.143 1.00 98.44 129 GLY A C 1
ATOM 929 O O . GLY A 1 129 ? -3.792 -5.435 9.124 1.00 98.44 129 GLY A O 1
ATOM 930 N N . SER A 1 130 ? -2.024 -4.572 10.230 1.00 98.44 130 SER A N 1
ATOM 931 C CA . SER A 1 130 ? -2.719 -4.235 11.472 1.00 98.44 130 SER A CA 1
ATOM 932 C C . SER A 1 130 ? -2.433 -2.789 11.860 1.00 98.44 130 SER A C 1
ATOM 934 O O . SER A 1 130 ? -1.315 -2.305 11.682 1.00 98.44 130 SER A O 1
ATOM 936 N N . HIS A 1 131 ? -3.444 -2.112 12.394 1.00 98.44 131 HIS A N 1
ATOM 937 C CA . HIS A 1 131 ? -3.437 -0.674 12.655 1.00 98.44 131 HIS A CA 1
ATOM 938 C C . HIS A 1 131 ? -3.977 -0.402 14.046 1.00 98.44 131 HIS A C 1
ATOM 940 O O . HIS A 1 131 ? -4.989 -0.993 14.422 1.00 98.44 131 HIS A O 1
ATOM 946 N N . ALA A 1 132 ? -3.348 0.482 14.810 1.00 97.81 132 ALA A N 1
ATOM 947 C CA . ALA A 1 132 ? -3.889 0.898 16.097 1.00 97.81 132 ALA A CA 1
ATOM 948 C C . ALA A 1 132 ? -5.084 1.825 15.865 1.00 97.81 132 ALA A C 1
ATOM 950 O O . ALA A 1 132 ? -4.992 2.733 15.058 1.00 97.81 132 ALA A O 1
ATOM 951 N N . VAL A 1 133 ? -6.188 1.639 16.583 1.00 96.31 133 VAL A N 1
ATOM 952 C CA . VAL A 1 133 ? -7.334 2.559 16.532 1.00 96.31 133 VAL A CA 1
ATOM 953 C C . VAL A 1 133 ? -7.212 3.526 17.698 1.00 96.31 133 VAL A C 1
ATOM 955 O O . VAL A 1 133 ? -7.371 3.133 18.856 1.00 96.31 133 VAL A O 1
ATOM 958 N N . LEU A 1 134 ? -6.897 4.782 17.389 1.00 94.50 134 LEU A N 1
ATOM 959 C CA . LEU A 1 134 ? -6.662 5.830 18.375 1.00 94.50 134 LEU A CA 1
ATOM 960 C C . LEU A 1 134 ? -7.774 6.872 18.274 1.00 94.50 134 LEU A C 1
ATOM 962 O O . LEU A 1 134 ? -7.902 7.548 17.258 1.00 94.50 134 LEU A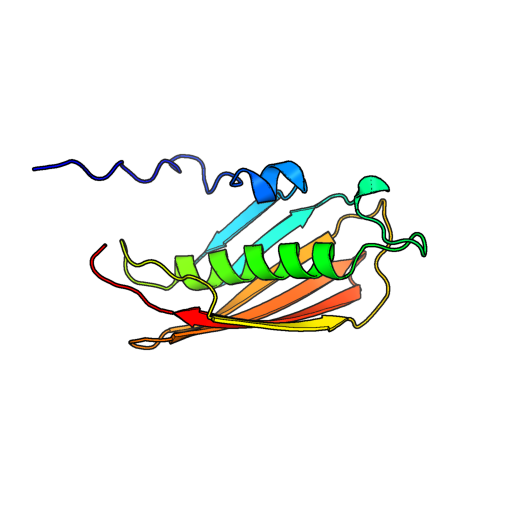 O 1
ATOM 966 N N . SER A 1 135 ? -8.587 6.999 19.321 1.00 87.12 135 SER A N 1
ATOM 967 C CA . SER A 1 135 ? -9.681 7.975 19.389 1.00 87.12 135 SER A CA 1
ATOM 968 C C . SER A 1 135 ? -9.341 9.100 20.366 1.00 87.12 135 SER A C 1
ATOM 970 O O . SER A 1 135 ? -8.805 8.825 21.439 1.00 87.12 135 SER A O 1
ATOM 972 N N . GLY A 1 136 ? -9.709 10.340 20.026 1.00 72.38 136 GLY A N 1
ATOM 973 C CA . GLY A 1 136 ? -9.574 11.501 20.918 1.00 72.38 136 GLY A CA 1
ATOM 974 C C . GLY A 1 136 ? -8.232 12.234 20.839 1.00 72.38 136 GLY A C 1
ATOM 975 O O . GLY A 1 136 ? -7.715 12.633 21.880 1.00 72.38 136 GLY A O 1
ATOM 976 N N . LEU A 1 137 ? -7.676 12.375 19.631 1.00 58.62 137 LEU A N 1
ATOM 977 C CA . LEU A 1 137 ? -6.554 13.281 19.359 1.00 58.62 137 LEU A CA 1
ATOM 97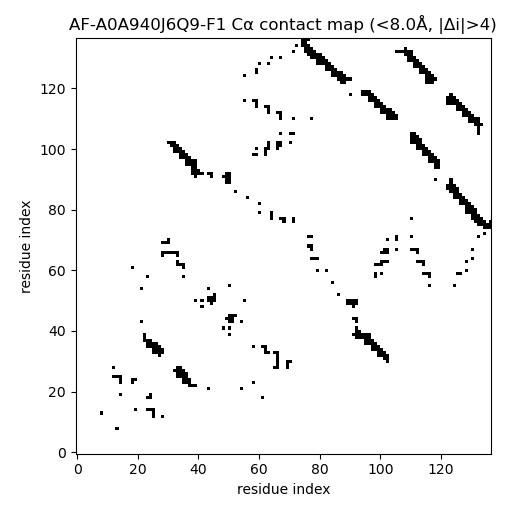8 C C . LEU A 1 137 ? -7.018 14.740 19.258 1.00 58.62 137 LEU A C 1
ATOM 980 O O . LEU A 1 137 ? -8.149 14.966 18.771 1.00 58.62 137 LEU A O 1
#